Protein AF-A0A1Y1U9P1-F1 (afdb_monomer)

Foldseek 3Di:
DDDDDDDDDDDDPDDDDDPDDDDDDPPPPPPAAADDDPVLLVVVVVCCVVQPLVRDDLCVSCVVRRHDSVLSVVLSDPDPDHSVVVSVVVVVVD

Radius of gyration: 28.16 Å; Cα contacts (8 Å, |Δi|>4): 47; chains: 1; bounding box: 58×44×80 Å

Solvent-accessible surface area (backbone atoms only — not comparable to full-atom values): 6291 Å² total; per-residue (Å²): 136,85,92,87,79,90,79,88,78,89,78,81,92,70,81,90,72,80,77,88,82,77,83,81,75,79,69,79,75,78,85,81,68,44,81,89,46,72,68,58,54,50,54,53,48,52,50,34,70,76,60,31,81,88,70,53,58,53,60,62,54,14,60,74,66,51,33,43,46,67,58,49,48,57,30,59,44,89,72,73,101,25,58,49,52,54,52,56,48,52,67,70,78,107

Nearest PDB structures (foldseek):
  5nr5-assembly1_A  TM=4.897E-01  e=7.274E-01  Dictyostelium discoideum
  5nr6-assembly1_A  TM=5.052E-01  e=1.287E+00  Dictyostelium discoideum
  2x6o-assembly1_A-2  TM=5.037E-01  e=4.579E+00  Escherichia coli

Sequence (94 aa):
MPSVKRSASEDSLEPHTPPPSSPTHPTPAVKGEGEWTPEKKEAIAQEIILAGIKAIDTTAVAAKYDLTRTQLANALTPGRSNLRLKLIKAARDC

Mean predicted aligned error: 15.28 Å

Organism: NCBI:txid4999

pLDDT: mean 73.39, std 16.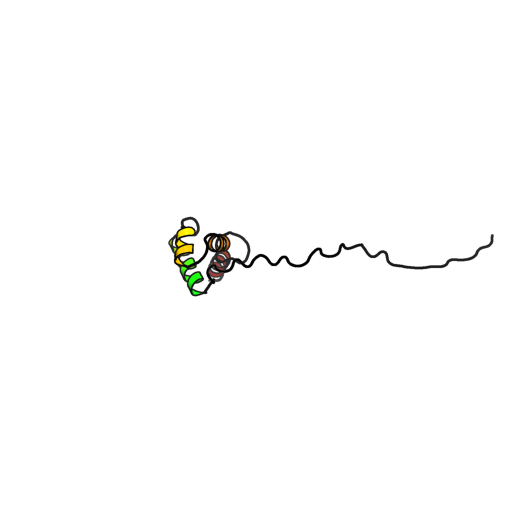78, range [39.16, 90.38]

Structure (mmCIF, N/CA/C/O backbone):
data_AF-A0A1Y1U9P1-F1
#
_entry.id   AF-A0A1Y1U9P1-F1
#
loop_
_atom_site.group_PDB
_atom_site.id
_atom_site.type_symbol
_atom_site.label_atom_id
_atom_site.label_alt_id
_atom_site.label_comp_id
_atom_site.label_asym_id
_atom_site.label_entity_id
_atom_site.label_seq_id
_atom_site.pdbx_PDB_ins_code
_atom_site.Cartn_x
_atom_site.Cartn_y
_atom_site.Cartn_z
_atom_site.occupancy
_atom_site.B_iso_or_equiv
_atom_site.auth_seq_id
_atom_site.auth_comp_id
_atom_site.auth_asym_id
_atom_site.auth_atom_id
_atom_site.pdbx_PDB_model_num
ATOM 1 N N . MET A 1 1 ? 43.763 29.799 66.762 1.00 49.44 1 MET A N 1
ATOM 2 C CA . MET A 1 1 ? 42.340 30.221 66.689 1.00 49.44 1 MET A CA 1
ATOM 3 C C . MET A 1 1 ? 42.292 31.716 66.972 1.00 49.44 1 MET A C 1
ATOM 5 O O . MET A 1 1 ? 43.075 32.100 67.835 1.00 49.44 1 MET A O 1
ATOM 9 N N . PRO A 1 2 ? 41.536 32.562 66.235 1.00 44.44 2 PRO A N 1
ATOM 10 C CA . PRO A 1 2 ? 40.126 32.436 65.793 1.00 44.44 2 PRO A CA 1
ATOM 11 C C . PRO A 1 2 ? 39.979 32.422 64.245 1.00 44.44 2 PRO A C 1
ATOM 13 O O . PRO A 1 2 ? 40.922 32.781 63.559 1.00 44.44 2 PRO A O 1
ATOM 16 N N . SER A 1 3 ? 38.969 31.841 63.580 1.00 46.00 3 SER A N 1
ATOM 17 C CA . SER A 1 3 ? 37.491 31.910 63.649 1.00 46.00 3 SER A CA 1
ATOM 18 C C . SER A 1 3 ? 36.897 33.183 63.023 1.00 46.00 3 SER A C 1
ATOM 20 O O . SER A 1 3 ? 37.127 34.250 63.580 1.00 46.00 3 SER A O 1
ATOM 22 N N . VAL A 1 4 ? 36.143 33.021 61.906 1.00 50.75 4 VAL A N 1
ATOM 23 C CA . VAL A 1 4 ? 35.180 33.927 61.193 1.00 50.75 4 VAL A CA 1
ATOM 24 C C . VAL A 1 4 ? 35.350 33.747 59.666 1.00 50.75 4 VAL A C 1
ATOM 26 O O . VAL A 1 4 ? 36.474 33.796 59.196 1.00 50.75 4 VAL A O 1
ATOM 29 N N . LYS A 1 5 ? 34.355 33.557 58.785 1.00 48.44 5 LYS A N 1
ATOM 30 C CA . LYS A 1 5 ? 32.895 33.334 58.815 1.00 48.44 5 LYS A CA 1
ATOM 31 C C . LYS A 1 5 ? 32.522 32.657 57.479 1.00 48.44 5 LYS A C 1
ATOM 33 O O . LYS A 1 5 ? 33.122 32.954 56.451 1.00 48.44 5 LYS A O 1
ATOM 38 N N . ARG A 1 6 ? 31.500 31.794 57.502 1.00 39.16 6 ARG A N 1
ATOM 39 C CA . ARG A 1 6 ? 30.754 31.341 56.313 1.00 39.16 6 ARG A CA 1
ATOM 40 C C . ARG A 1 6 ? 30.135 32.543 55.593 1.00 39.16 6 ARG A C 1
ATOM 42 O O . ARG A 1 6 ? 29.588 33.412 56.268 1.00 39.16 6 ARG A O 1
ATOM 49 N N . SER A 1 7 ? 30.096 32.502 54.265 1.00 55.00 7 SER A N 1
ATOM 50 C CA . SER A 1 7 ? 28.994 33.093 53.506 1.00 55.00 7 SER A CA 1
ATOM 51 C C . SER A 1 7 ? 28.599 32.136 52.389 1.00 55.00 7 SER A C 1
ATOM 53 O O . SER A 1 7 ? 29.435 31.710 51.596 1.00 55.00 7 SER A O 1
ATOM 55 N N . ALA A 1 8 ? 27.331 31.747 52.418 1.00 46.88 8 ALA A N 1
ATOM 56 C CA . ALA A 1 8 ? 26.666 30.965 51.398 1.00 46.88 8 ALA A CA 1
ATOM 57 C C . ALA A 1 8 ? 26.429 31.822 50.151 1.00 46.88 8 ALA A C 1
ATOM 59 O O . ALA A 1 8 ? 26.159 33.019 50.261 1.00 46.88 8 ALA A O 1
ATOM 60 N N . SER A 1 9 ? 26.468 31.194 48.983 1.00 47.66 9 SER A N 1
ATOM 61 C CA . SER A 1 9 ? 25.590 31.532 47.865 1.00 47.66 9 SER A CA 1
ATOM 62 C C . SER A 1 9 ? 25.349 30.237 47.102 1.00 47.66 9 SER A C 1
ATOM 64 O O . SER A 1 9 ? 26.247 29.687 46.469 1.00 47.66 9 SER A O 1
ATOM 66 N N . GLU A 1 10 ? 24.151 29.707 47.315 1.00 52.38 10 GLU A N 1
ATOM 67 C CA . GLU A 1 10 ? 23.454 28.828 46.390 1.00 52.38 10 GLU A CA 1
ATOM 68 C C . GLU A 1 10 ? 23.463 29.470 45.000 1.00 52.38 10 GLU A C 1
ATOM 70 O O . GLU A 1 10 ? 23.211 30.667 44.904 1.00 52.38 10 GLU A O 1
ATOM 75 N N . ASP A 1 11 ? 23.726 28.691 43.953 1.00 42.31 11 ASP A N 1
ATOM 76 C CA . ASP A 1 11 ? 22.947 28.802 42.719 1.00 42.31 11 ASP A CA 1
ATOM 77 C C . ASP A 1 11 ? 23.117 27.529 41.874 1.00 42.31 11 ASP A C 1
ATOM 79 O O . ASP A 1 11 ? 24.196 27.216 41.374 1.00 42.31 11 ASP A O 1
ATOM 83 N N . SER A 1 12 ? 22.034 26.756 41.825 1.00 42.22 12 SER A N 1
ATOM 84 C CA . SER A 1 12 ? 21.583 25.931 40.703 1.00 42.22 12 SER A CA 1
ATOM 85 C C . SER A 1 12 ? 22.620 25.219 39.822 1.00 42.22 12 SER A C 1
ATOM 87 O O . SER A 1 12 ? 23.050 25.704 38.779 1.00 42.22 12 SER A O 1
ATOM 89 N N . LEU A 1 13 ? 22.872 23.948 40.146 1.00 50.75 13 LEU A N 1
ATOM 90 C CA . LEU A 1 13 ? 23.221 22.940 39.141 1.00 50.75 13 LEU A CA 1
ATOM 91 C C . LEU A 1 13 ? 21.945 22.534 38.382 1.00 50.75 13 LEU A C 1
ATOM 93 O O . LEU A 1 13 ? 21.349 21.500 38.682 1.00 50.75 13 LEU A O 1
ATOM 97 N N . GLU A 1 14 ? 21.510 23.341 37.412 1.00 53.28 14 GLU A N 1
ATOM 98 C CA . GLU A 1 14 ? 20.531 22.884 36.420 1.00 53.28 14 GLU A CA 1
ATOM 99 C C . GLU A 1 14 ? 21.242 22.181 35.247 1.00 53.28 14 GLU A C 1
ATOM 101 O O . GLU A 1 14 ? 22.250 22.677 34.733 1.00 53.28 14 GLU A O 1
ATOM 106 N N . PRO A 1 15 ? 20.759 21.004 34.809 1.00 51.72 15 PRO A N 1
ATOM 107 C CA . PRO A 1 15 ? 21.374 20.239 33.735 1.00 51.72 15 PRO A CA 1
ATOM 108 C C . PRO A 1 15 ? 21.207 20.956 32.389 1.00 51.72 15 PRO A C 1
ATOM 110 O O . PRO A 1 15 ? 20.095 21.235 31.939 1.00 51.72 15 PRO A O 1
ATOM 113 N N . HIS A 1 16 ? 22.329 21.205 31.713 1.00 49.31 16 HIS A N 1
ATOM 114 C CA . HIS A 1 16 ? 22.371 21.743 30.355 1.00 49.31 16 HIS A CA 1
ATOM 115 C C . HIS A 1 16 ? 21.608 20.831 29.382 1.00 49.31 16 HIS A C 1
ATOM 117 O O . HIS A 1 16 ? 22.127 19.823 28.903 1.00 49.31 16 HIS A O 1
ATOM 123 N N . THR A 1 17 ? 20.370 21.205 29.068 1.00 57.72 17 THR A N 1
ATOM 124 C CA . THR A 1 17 ? 19.616 20.630 27.952 1.00 57.72 17 THR A CA 1
ATOM 125 C C . THR A 1 17 ? 19.970 21.440 26.700 1.00 57.72 17 THR A C 1
ATOM 127 O O . THR A 1 17 ? 19.862 22.668 26.745 1.00 57.72 17 THR A O 1
ATOM 130 N N . PRO A 1 18 ? 20.422 20.830 25.588 1.00 67.00 18 PRO A N 1
ATOM 131 C CA . PRO A 1 18 ? 20.645 21.581 24.359 1.00 67.00 18 PRO A CA 1
ATOM 132 C C . PRO A 1 18 ? 19.304 22.111 23.815 1.00 67.00 18 PRO A C 1
ATOM 134 O O . PRO A 1 18 ? 18.287 21.419 23.920 1.00 67.00 18 PRO A O 1
ATOM 137 N N . PRO A 1 19 ? 19.271 23.316 23.219 1.00 67.38 19 PRO A N 1
ATOM 138 C CA . PRO A 1 19 ? 18.058 23.853 22.612 1.00 67.38 19 PRO A CA 1
ATOM 139 C C . PRO A 1 19 ? 17.609 22.972 21.430 1.00 67.38 19 PRO A C 1
ATOM 141 O O . PRO A 1 19 ? 18.460 22.478 20.680 1.00 67.38 19 PRO A O 1
ATOM 144 N N . PRO A 1 20 ? 16.293 22.774 21.212 1.00 57.75 20 PRO A N 1
ATOM 145 C CA . PRO A 1 20 ? 15.809 22.073 20.031 1.00 57.75 20 PRO A CA 1
ATOM 146 C C . PRO A 1 20 ? 16.244 22.837 18.777 1.00 57.75 20 PRO A C 1
ATOM 148 O O . PRO A 1 20 ? 15.908 24.004 18.574 1.00 57.75 20 PRO A O 1
ATOM 151 N N . SER A 1 21 ? 17.042 22.163 17.954 1.00 53.16 21 SER A N 1
ATOM 152 C CA . SER A 1 21 ? 17.546 22.692 16.697 1.00 53.16 21 SER A CA 1
ATOM 153 C C . SER A 1 21 ? 16.437 22.783 15.650 1.00 53.16 21 SER A C 1
ATOM 155 O O . SER A 1 21 ? 15.816 21.786 15.290 1.00 53.16 21 SER A O 1
ATOM 157 N N . SER A 1 22 ? 16.328 23.992 15.113 1.00 58.88 22 SER A N 1
ATOM 158 C CA . SER A 1 22 ? 15.973 24.336 13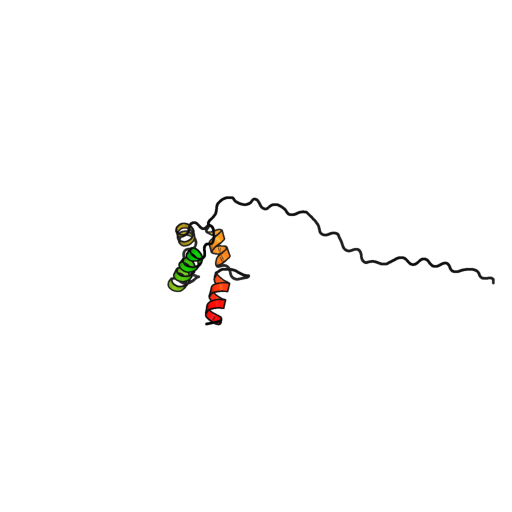.737 1.00 58.88 22 SER A CA 1
ATOM 159 C C . SER A 1 22 ? 14.492 24.488 13.354 1.00 58.88 22 SER A C 1
ATOM 161 O O . SER A 1 22 ? 13.663 23.618 13.618 1.00 58.88 22 SER A O 1
ATOM 163 N N . PRO A 1 23 ? 14.169 25.592 12.647 1.00 56.66 23 PRO A N 1
ATOM 164 C CA . PRO A 1 23 ? 12.863 25.821 12.059 1.00 56.66 23 PRO A CA 1
ATOM 165 C C . PRO A 1 23 ? 12.604 24.846 10.908 1.00 56.66 23 PRO A C 1
ATOM 167 O O . PRO A 1 23 ? 13.452 24.613 10.048 1.00 56.66 23 PRO A O 1
ATOM 170 N N . THR A 1 24 ? 11.389 24.308 10.925 1.00 51.94 24 THR A N 1
ATOM 171 C CA . THR A 1 24 ? 10.624 23.696 9.840 1.00 51.94 24 THR A CA 1
ATOM 172 C C . THR A 1 24 ? 11.184 24.003 8.452 1.00 51.94 24 THR A C 1
ATOM 174 O O . THR A 1 24 ? 10.972 25.090 7.919 1.00 51.94 24 THR A O 1
ATOM 177 N N . HIS A 1 25 ? 11.841 23.026 7.824 1.00 50.59 25 HIS A N 1
ATOM 178 C CA . HIS A 1 25 ? 11.964 23.035 6.371 1.00 50.59 25 HIS A CA 1
ATOM 179 C C . HIS A 1 25 ? 10.538 22.980 5.801 1.00 50.59 25 HIS A C 1
ATOM 181 O O . HIS A 1 25 ? 9.830 22.004 6.074 1.00 50.59 25 HIS A O 1
ATOM 187 N N . PRO A 1 26 ? 10.073 23.9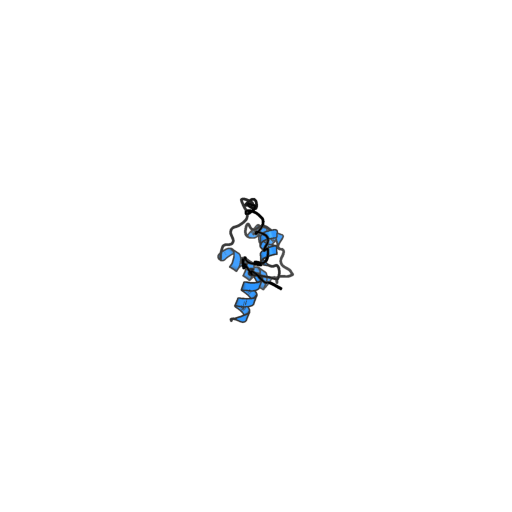66 5.012 1.00 50.12 26 PRO A N 1
ATOM 188 C CA . PRO A 1 26 ? 8.943 23.721 4.142 1.00 50.12 26 PRO A CA 1
ATOM 189 C C . PRO A 1 26 ? 9.431 22.698 3.119 1.00 50.12 26 PRO A C 1
ATOM 191 O O . PRO A 1 26 ? 10.143 23.029 2.172 1.00 50.12 26 PRO A O 1
ATOM 194 N N . THR A 1 27 ? 9.102 21.426 3.344 1.00 58.91 27 THR A N 1
ATOM 195 C CA . THR A 1 27 ? 9.149 20.418 2.285 1.00 58.91 27 THR A CA 1
ATOM 196 C C . THR A 1 27 ? 8.468 21.053 1.076 1.00 58.91 27 THR A C 1
ATOM 198 O O . THR A 1 27 ? 7.363 21.581 1.254 1.00 58.91 27 THR A O 1
ATOM 201 N N . PRO A 1 28 ? 9.091 21.089 -0.116 1.00 50.09 28 PRO A N 1
ATOM 202 C CA . PRO A 1 28 ? 8.410 21.599 -1.290 1.00 50.09 28 PRO A CA 1
ATOM 203 C C . PRO A 1 28 ? 7.122 20.795 -1.413 1.00 50.09 28 PRO A C 1
ATOM 205 O O . PRO A 1 28 ? 7.159 19.577 -1.587 1.00 50.09 28 PRO A O 1
ATOM 208 N N . ALA A 1 29 ? 5.984 21.464 -1.220 1.00 52.75 29 ALA A N 1
ATOM 209 C CA . ALA A 1 29 ? 4.694 20.894 -1.533 1.00 52.75 29 ALA A CA 1
ATOM 210 C C . ALA A 1 29 ? 4.759 20.607 -3.029 1.00 52.75 29 ALA A C 1
ATOM 212 O O . ALA A 1 29 ? 4.655 21.530 -3.840 1.00 52.75 29 ALA A O 1
ATOM 213 N N . VAL A 1 30 ? 5.051 19.351 -3.377 1.00 54.38 30 VAL A N 1
ATOM 214 C CA . VAL A 1 30 ? 4.939 18.842 -4.737 1.00 54.38 30 VAL A CA 1
ATOM 215 C C . VAL A 1 30 ? 3.485 19.087 -5.109 1.00 54.38 30 VAL A C 1
ATOM 217 O O . VAL A 1 30 ? 2.571 18.392 -4.669 1.00 54.38 30 VAL A O 1
ATOM 220 N N . LYS A 1 31 ? 3.264 20.202 -5.802 1.00 54.34 31 LYS A N 1
ATOM 221 C CA . LYS A 1 31 ? 1.969 20.589 -6.325 1.00 54.34 31 LYS A CA 1
ATOM 222 C C . LYS A 1 31 ? 1.620 19.568 -7.396 1.00 54.34 31 LYS A C 1
ATOM 224 O O . LYS A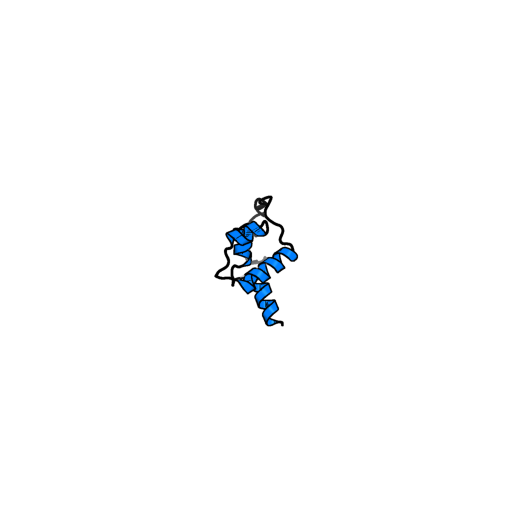 1 31 ? 2.192 19.605 -8.479 1.00 54.34 31 LYS A O 1
ATOM 229 N N . GLY A 1 32 ? 0.647 18.725 -7.071 1.00 59.16 32 GLY A N 1
ATOM 230 C CA . GLY A 1 32 ? -0.196 18.051 -8.049 1.00 59.16 32 GLY A CA 1
ATOM 231 C C . GLY A 1 32 ? -0.092 16.538 -8.041 1.00 59.16 32 GLY A C 1
ATOM 232 O O . GLY A 1 32 ? 0.417 15.990 -9.001 1.00 59.16 32 GLY A O 1
ATOM 233 N N . GLU A 1 33 ? -0.612 15.857 -7.016 1.00 60.66 33 GLU A N 1
ATOM 234 C CA . GLU A 1 33 ? -0.742 14.392 -7.048 1.00 60.66 33 GLU A CA 1
ATOM 235 C C . GLU A 1 33 ? -1.974 13.942 -6.240 1.00 60.66 33 GLU A C 1
ATOM 237 O O . GLU A 1 33 ? -2.012 14.141 -5.027 1.00 60.66 33 GLU A O 1
ATOM 242 N N . GLY A 1 34 ? -2.974 13.387 -6.940 1.00 68.06 34 GLY A N 1
ATOM 243 C CA . GLY A 1 34 ? -4.217 12.748 -6.475 1.00 68.06 34 GLY A CA 1
ATOM 244 C C . GLY A 1 34 ? -4.652 12.901 -5.020 1.00 68.06 34 GLY A C 1
ATOM 245 O O . GLY A 1 34 ? -4.131 12.230 -4.134 1.00 68.06 34 GLY A O 1
ATOM 246 N N . GLU A 1 35 ? -5.718 13.669 -4.783 1.00 83.38 35 GLU A N 1
ATOM 247 C CA . GLU A 1 35 ? -6.405 13.682 -3.487 1.00 83.38 35 GLU A CA 1
ATOM 248 C C . GLU A 1 35 ? -6.959 12.285 -3.139 1.00 83.38 35 GLU A C 1
ATOM 250 O O . GLU A 1 35 ? -7.576 11.605 -3.971 1.00 83.38 35 GLU A O 1
ATOM 255 N N . TRP A 1 36 ? -6.775 11.872 -1.883 1.00 84.50 36 TRP A N 1
ATOM 256 C CA . TRP A 1 36 ? -7.236 10.585 -1.363 1.00 84.50 36 TRP A CA 1
ATOM 257 C C . TRP A 1 36 ? -8.708 10.664 -0.931 1.00 84.50 36 TRP A C 1
ATOM 259 O O . TRP A 1 36 ? -9.026 10.730 0.264 1.00 84.50 36 TRP A O 1
ATOM 269 N N . THR A 1 37 ? -9.624 10.592 -1.895 1.00 88.56 37 THR A N 1
ATOM 270 C CA . THR A 1 37 ? -11.074 10.576 -1.631 1.00 88.56 37 THR A CA 1
ATOM 271 C C . THR A 1 37 ? -11.533 9.244 -1.009 1.00 88.56 37 THR A C 1
ATOM 273 O O . THR A 1 37 ? -10.847 8.224 -1.148 1.00 88.56 37 THR A O 1
ATOM 276 N N . PRO A 1 38 ? -12.662 9.216 -0.271 1.00 87.25 38 PRO A N 1
ATOM 277 C CA . PRO A 1 38 ? -13.212 7.971 0.273 1.00 87.25 38 PRO A CA 1
ATOM 278 C C . PRO A 1 38 ? -13.537 6.944 -0.822 1.00 87.25 38 PRO A C 1
ATOM 280 O O . PRO A 1 38 ? -13.168 5.784 -0.677 1.00 87.25 38 PRO A O 1
ATOM 283 N N . GLU A 1 39 ? -14.107 7.385 -1.943 1.00 88.00 39 GLU A N 1
ATOM 284 C CA . GLU A 1 39 ? -14.463 6.533 -3.087 1.00 88.00 39 GLU A CA 1
ATOM 285 C C . GLU A 1 39 ? -13.229 5.847 -3.694 1.00 88.00 39 GLU A C 1
ATOM 287 O O . GLU A 1 39 ? -13.238 4.644 -3.947 1.00 88.00 39 GLU A O 1
ATOM 292 N N . LYS A 1 40 ? -12.114 6.579 -3.853 1.00 89.00 40 LYS A N 1
ATOM 293 C CA . LYS A 1 40 ? -10.847 5.999 -4.330 1.00 89.00 40 LYS A CA 1
ATOM 294 C C . LYS A 1 40 ? -10.308 4.952 -3.359 1.00 89.00 40 LYS A C 1
ATOM 296 O O . LYS A 1 40 ? -9.825 3.909 -3.788 1.00 89.00 40 LYS A O 1
ATOM 301 N N . LYS A 1 41 ? -10.388 5.207 -2.048 1.00 88.44 41 LYS A N 1
ATOM 302 C CA . LYS A 1 41 ? -9.939 4.251 -1.018 1.00 88.44 41 LYS A CA 1
ATOM 303 C C . LYS A 1 41 ? -10.747 2.961 -1.064 1.00 88.44 41 LYS A C 1
ATOM 305 O O . LYS A 1 41 ? -10.156 1.895 -0.927 1.00 88.44 41 LYS A O 1
ATOM 310 N N . GLU A 1 42 ? -12.058 3.068 -1.252 1.00 90.12 42 GLU A N 1
ATOM 311 C CA . GLU A 1 42 ? -12.960 1.924 -1.382 1.00 90.12 42 GLU A CA 1
ATOM 312 C C . GLU A 1 42 ? -12.660 1.114 -2.645 1.00 90.12 42 GLU A C 1
ATOM 314 O O . GLU A 1 42 ? -12.401 -0.084 -2.551 1.00 90.12 42 GLU A O 1
ATOM 319 N N . ALA A 1 43 ? -12.590 1.767 -3.806 1.00 90.38 43 ALA A N 1
ATOM 320 C CA . ALA A 1 43 ? -12.3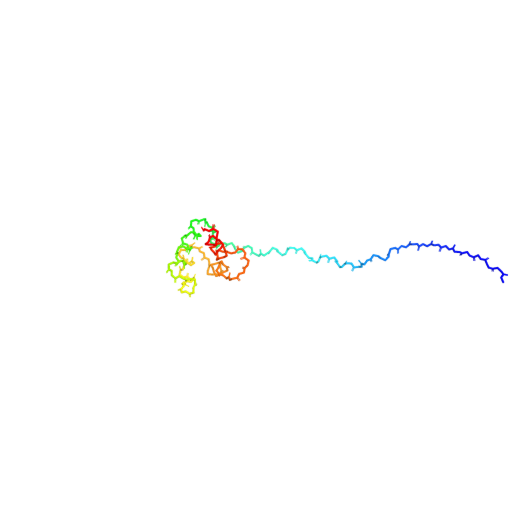07 1.095 -5.071 1.00 90.38 43 ALA A CA 1
ATOM 321 C C . ALA A 1 43 ? -10.941 0.385 -5.052 1.00 90.38 43 ALA A C 1
ATOM 323 O O . ALA A 1 43 ? -10.823 -0.783 -5.426 1.00 90.38 43 ALA A O 1
ATOM 324 N N . ILE A 1 44 ? -9.911 1.057 -4.527 1.00 90.31 44 ILE A N 1
ATOM 325 C CA . ILE A 1 44 ? -8.573 0.477 -4.361 1.00 90.31 44 ILE A CA 1
ATOM 326 C C . ILE A 1 44 ? -8.605 -0.684 -3.359 1.00 90.31 44 ILE A C 1
ATOM 328 O O . ILE A 1 44 ? -7.981 -1.713 -3.603 1.00 90.31 44 ILE A O 1
ATOM 332 N N . ALA A 1 45 ? -9.340 -0.564 -2.250 1.00 89.12 45 ALA A N 1
ATOM 333 C CA . ALA A 1 45 ? -9.505 -1.654 -1.292 1.00 89.12 45 ALA A CA 1
ATOM 334 C C . ALA A 1 45 ? -10.176 -2.884 -1.918 1.00 89.12 45 ALA A C 1
ATOM 336 O O . ALA A 1 45 ? -9.712 -4.001 -1.694 1.00 89.12 45 ALA A O 1
ATOM 337 N N . GLN A 1 46 ? -11.221 -2.693 -2.722 1.00 89.38 46 GLN A N 1
ATOM 338 C CA . GLN A 1 46 ? -11.911 -3.783 -3.406 1.00 89.38 46 GLN A CA 1
ATOM 339 C C . GLN A 1 46 ? -10.988 -4.489 -4.405 1.00 89.38 46 GLN A C 1
ATOM 341 O O . GLN A 1 46 ? -10.909 -5.718 -4.400 1.00 89.38 46 GLN A O 1
ATOM 346 N N . GLU A 1 47 ? -10.226 -3.737 -5.202 1.00 87.75 47 GLU A N 1
ATOM 347 C CA . GLU A 1 47 ? -9.231 -4.323 -6.109 1.00 87.75 47 GLU A CA 1
ATOM 348 C C . GLU A 1 47 ? -8.146 -5.094 -5.354 1.00 87.75 47 GLU A C 1
ATOM 350 O O . GLU A 1 47 ? -7.765 -6.191 -5.759 1.00 87.75 47 GLU A O 1
ATOM 355 N N . ILE A 1 48 ? -7.692 -4.572 -4.215 1.00 88.06 48 ILE A N 1
ATOM 356 C CA . ILE A 1 48 ? -6.731 -5.259 -3.351 1.00 88.06 48 ILE A CA 1
ATOM 357 C C . ILE A 1 48 ? -7.300 -6.564 -2.789 1.00 88.06 48 ILE A C 1
ATOM 359 O O . ILE A 1 48 ? -6.555 -7.534 -2.662 1.00 88.06 48 ILE A O 1
ATOM 363 N N . ILE A 1 49 ? -8.582 -6.602 -2.429 1.00 84.12 49 ILE A N 1
ATOM 364 C CA . ILE A 1 49 ? -9.232 -7.813 -1.914 1.00 84.12 49 ILE A CA 1
ATOM 365 C C . ILE A 1 49 ? -9.364 -8.863 -3.026 1.00 84.12 49 ILE A C 1
ATOM 367 O O . ILE A 1 49 ? -9.104 -10.037 -2.778 1.00 84.12 49 ILE A O 1
ATOM 371 N N . LEU A 1 50 ? -9.714 -8.445 -4.247 1.00 85.25 50 LEU A N 1
ATOM 372 C CA . LEU A 1 50 ? -9.906 -9.342 -5.391 1.00 85.25 50 LEU A CA 1
ATOM 373 C C . LEU A 1 50 ? -8.585 -9.872 -5.968 1.00 85.25 50 LEU A C 1
ATOM 375 O O . LEU A 1 50 ? -8.472 -11.062 -6.246 1.00 85.25 50 LEU A O 1
ATOM 379 N N . ALA A 1 51 ? -7.588 -9.003 -6.154 1.00 86.75 51 ALA A N 1
ATOM 380 C CA . ALA A 1 51 ? -6.299 -9.368 -6.747 1.00 86.75 51 ALA A CA 1
ATOM 381 C C . ALA A 1 51 ? -5.270 -9.836 -5.703 1.00 86.75 51 ALA A C 1
ATOM 383 O O . ALA A 1 51 ? -4.372 -10.618 -6.009 1.00 86.75 51 ALA A O 1
ATOM 384 N N . GLY A 1 52 ? -5.385 -9.364 -4.462 1.00 83.12 52 GLY A N 1
ATOM 385 C CA . GLY A 1 52 ? -4.399 -9.561 -3.404 1.00 83.12 52 GLY A CA 1
ATOM 386 C C . GLY A 1 52 ? -3.267 -8.525 -3.440 1.00 83.12 52 GLY A C 1
ATOM 387 O O . GLY A 1 52 ? -2.708 -8.197 -4.485 1.00 83.12 52 GLY A O 1
ATOM 388 N N . ILE A 1 53 ? -2.846 -8.058 -2.256 1.00 78.56 53 ILE A N 1
ATOM 389 C CA . ILE A 1 53 ? -1.824 -6.998 -2.076 1.00 78.56 53 ILE A CA 1
ATOM 390 C C . ILE A 1 53 ? -0.497 -7.296 -2.802 1.00 78.56 53 ILE A C 1
ATOM 392 O O . ILE A 1 53 ? 0.202 -6.372 -3.200 1.00 78.56 53 ILE A O 1
ATOM 396 N N . LYS A 1 54 ? -0.115 -8.572 -2.949 1.00 77.81 54 LYS A N 1
ATOM 397 C CA . LYS A 1 54 ? 1.169 -8.965 -3.560 1.00 77.81 54 LYS A CA 1
ATOM 398 C C . LYS A 1 54 ? 1.136 -9.047 -5.086 1.00 77.81 54 LYS A C 1
ATOM 400 O O . LYS A 1 54 ? 2.197 -8.971 -5.694 1.00 77.81 54 LYS A O 1
ATOM 405 N N . ALA A 1 55 ? -0.038 -9.248 -5.678 1.00 84.62 55 ALA A N 1
ATOM 406 C CA . ALA A 1 55 ? -0.188 -9.436 -7.120 1.00 84.62 55 ALA A CA 1
ATOM 407 C C . ALA A 1 55 ? -0.662 -8.163 -7.837 1.00 84.62 55 ALA A C 1
ATOM 409 O O . ALA A 1 55 ? -0.690 -8.126 -9.063 1.00 84.62 55 ALA A O 1
ATOM 410 N N . ILE A 1 56 ? -1.031 -7.121 -7.085 1.00 86.38 56 ILE A N 1
ATOM 411 C CA . ILE A 1 56 ? -1.547 -5.876 -7.647 1.00 86.38 56 ILE A CA 1
ATOM 412 C C . ILE A 1 56 ? -0.443 -5.067 -8.340 1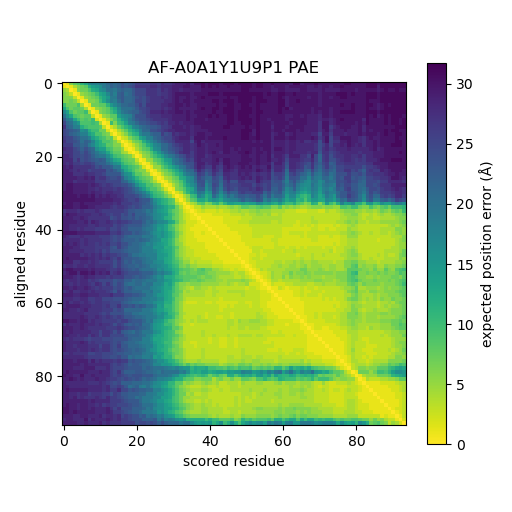.00 86.38 56 ILE A C 1
ATOM 414 O O . ILE A 1 56 ? 0.618 -4.798 -7.767 1.00 86.38 56 ILE A O 1
ATOM 418 N N . ASP A 1 57 ? -0.712 -4.619 -9.566 1.00 88.31 57 ASP A N 1
ATOM 419 C CA . ASP A 1 57 ? 0.167 -3.678 -10.254 1.00 88.31 57 ASP A CA 1
ATOM 420 C C . ASP A 1 57 ? -0.089 -2.256 -9.745 1.00 88.31 57 ASP A C 1
ATOM 422 O O . ASP A 1 57 ? -0.979 -1.534 -10.199 1.00 88.31 57 ASP A O 1
ATOM 426 N N . THR A 1 58 ? 0.734 -1.844 -8.782 1.00 85.75 58 THR A N 1
ATOM 427 C CA . THR A 1 58 ? 0.694 -0.492 -8.204 1.00 85.75 58 THR A CA 1
ATOM 428 C C . THR A 1 58 ? 0.812 0.633 -9.233 1.00 85.75 58 THR A C 1
ATOM 430 O O . THR A 1 58 ? 0.337 1.731 -8.965 1.00 85.75 58 THR A O 1
ATOM 433 N N . THR A 1 59 ? 1.420 0.405 -10.398 1.00 87.31 59 THR A N 1
ATOM 434 C CA . THR A 1 59 ? 1.556 1.442 -11.430 1.00 87.31 59 THR A CA 1
ATOM 435 C C . THR A 1 59 ? 0.237 1.632 -12.168 1.00 87.31 59 THR A C 1
ATOM 437 O O . THR A 1 59 ? -0.236 2.761 -12.298 1.00 87.31 59 THR A O 1
ATOM 440 N N . ALA A 1 60 ? -0.388 0.529 -12.590 1.00 88.62 60 ALA A N 1
ATOM 441 C CA . ALA A 1 60 ? -1.667 0.551 -13.296 1.00 88.62 60 ALA A CA 1
ATOM 442 C C . ALA A 1 60 ? -2.799 1.087 -12.407 1.00 88.62 60 ALA A C 1
ATOM 444 O O . ALA A 1 60 ? -3.592 1.924 -12.838 1.00 88.62 60 ALA A O 1
ATOM 445 N N . VAL A 1 61 ? -2.837 0.660 -11.143 1.00 88.69 61 VAL A N 1
ATOM 446 C CA . VAL A 1 61 ? -3.857 1.104 -10.183 1.00 88.69 61 VAL A CA 1
ATOM 447 C C . VAL A 1 61 ? -3.667 2.571 -9.815 1.00 88.69 61 VAL A C 1
ATOM 449 O O . VAL A 1 61 ? -4.640 3.317 -9.776 1.00 88.69 61 VAL A O 1
ATOM 452 N N . ALA A 1 62 ? -2.431 3.027 -9.597 1.00 88.00 62 ALA A N 1
ATOM 453 C CA . ALA A 1 62 ? -2.183 4.438 -9.316 1.00 88.00 62 ALA A CA 1
ATOM 454 C C . ALA A 1 62 ? -2.628 5.329 -10.491 1.00 88.00 62 ALA A C 1
ATOM 456 O O . ALA A 1 62 ? -3.360 6.293 -10.275 1.00 88.00 62 ALA A O 1
ATOM 457 N N . ALA A 1 63 ? -2.293 4.941 -11.727 1.00 87.88 63 ALA A N 1
ATOM 458 C CA . ALA A 1 63 ? -2.718 5.654 -12.931 1.00 87.88 63 ALA A CA 1
ATOM 459 C C . ALA A 1 63 ? -4.249 5.690 -13.096 1.00 87.88 63 ALA A C 1
ATOM 461 O O . ALA A 1 63 ? -4.797 6.717 -13.480 1.00 87.88 63 ALA A O 1
ATOM 462 N N . LYS A 1 64 ? -4.950 4.599 -12.761 1.00 88.75 64 LYS A N 1
ATOM 463 C CA . LYS A 1 64 ? -6.417 4.511 -12.848 1.00 88.75 64 LYS A CA 1
ATOM 464 C C . LYS A 1 64 ? -7.145 5.480 -11.909 1.00 88.75 64 LYS A C 1
ATOM 466 O O . LYS A 1 64 ? -8.256 5.898 -12.220 1.00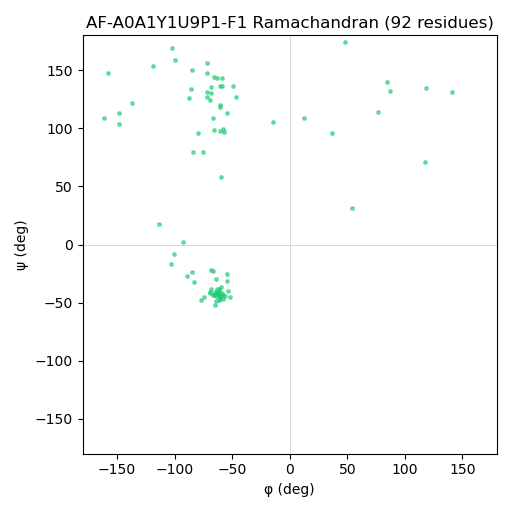 88.75 64 LYS A O 1
ATOM 471 N N . TYR A 1 65 ? -6.542 5.816 -10.769 1.00 88.38 65 TYR A N 1
ATOM 472 C CA . TYR A 1 65 ? -7.159 6.649 -9.730 1.00 88.38 65 TYR A CA 1
ATOM 473 C C . TYR A 1 65 ? -6.475 8.017 -9.554 1.00 88.38 65 TYR A C 1
ATOM 475 O O . TYR A 1 65 ? -6.675 8.674 -8.526 1.00 88.38 65 TYR A O 1
ATOM 483 N N . ASP A 1 66 ? -5.686 8.456 -10.540 1.00 88.25 66 ASP A N 1
ATOM 484 C CA . ASP A 1 66 ? -4.921 9.716 -10.532 1.00 88.25 66 ASP A CA 1
ATOM 485 C C . ASP A 1 66 ? -4.007 9.878 -9.309 1.00 88.25 66 ASP A C 1
ATOM 487 O O . ASP A 1 66 ? -3.792 10.983 -8.816 1.00 88.25 66 ASP A O 1
ATOM 491 N N . LEU A 1 67 ? -3.496 8.770 -8.781 1.00 87.25 67 LEU A N 1
ATOM 492 C CA . LEU A 1 67 ? -2.527 8.745 -7.692 1.00 87.25 67 LEU A CA 1
ATOM 493 C C . LEU A 1 67 ? -1.135 8.528 -8.267 1.00 87.25 67 LEU A C 1
ATOM 495 O O . LEU A 1 67 ? -0.965 7.949 -9.342 1.00 87.25 67 LEU A O 1
ATOM 499 N N . THR A 1 68 ? -0.109 8.903 -7.513 1.00 88.38 68 THR A N 1
ATOM 500 C CA . THR A 1 68 ? 1.239 8.467 -7.874 1.00 88.38 68 THR A CA 1
ATOM 501 C C . THR A 1 68 ? 1.555 7.093 -7.335 1.00 88.38 68 THR A C 1
ATOM 503 O O . THR A 1 68 ? 1.082 6.661 -6.280 1.00 88.38 68 THR A O 1
ATOM 506 N N . ARG A 1 69 ? 2.410 6.382 -8.074 1.00 88.19 69 ARG A N 1
ATOM 507 C CA . ARG A 1 69 ? 2.884 5.055 -7.678 1.00 88.19 69 ARG A CA 1
ATOM 508 C C . ARG A 1 69 ? 3.477 5.078 -6.269 1.00 88.19 69 ARG A C 1
ATOM 510 O O . ARG A 1 69 ? 3.222 4.166 -5.492 1.00 88.19 69 ARG A O 1
ATOM 517 N N . THR A 1 70 ? 4.221 6.130 -5.927 1.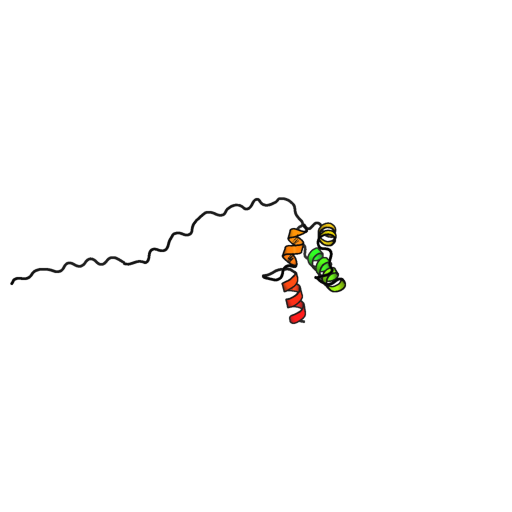00 87.19 70 THR A N 1
ATOM 518 C CA . THR A 1 70 ? 4.814 6.318 -4.597 1.00 87.19 70 THR A CA 1
ATOM 519 C C . THR A 1 70 ? 3.748 6.513 -3.520 1.00 87.19 70 THR A C 1
ATOM 521 O O . THR A 1 70 ? 3.841 5.893 -2.462 1.00 87.19 70 THR A O 1
ATOM 524 N N . GLN A 1 71 ? 2.706 7.313 -3.780 1.00 87.94 71 GLN A N 1
ATOM 525 C CA . GLN A 1 71 ? 1.581 7.482 -2.853 1.00 87.94 71 GLN A CA 1
ATOM 526 C C . GLN A 1 71 ? 0.858 6.156 -2.593 1.00 87.94 71 GLN A C 1
ATOM 528 O O . GLN A 1 71 ? 0.614 5.804 -1.437 1.00 87.94 71 GLN A O 1
ATOM 533 N N . LEU A 1 72 ? 0.553 5.398 -3.651 1.00 88.69 72 LEU A N 1
ATOM 534 C CA . LEU A 1 72 ? -0.109 4.103 -3.514 1.00 88.69 72 LEU A CA 1
ATOM 535 C C . LEU A 1 72 ? 0.796 3.079 -2.818 1.00 88.69 72 LEU A C 1
ATOM 537 O O . LEU A 1 72 ? 0.348 2.400 -1.900 1.00 88.69 72 LEU A O 1
ATOM 541 N N . ALA A 1 73 ? 2.079 3.005 -3.179 1.00 87.19 73 ALA A N 1
ATOM 542 C CA . ALA A 1 73 ? 3.040 2.128 -2.514 1.00 87.19 73 ALA A CA 1
ATOM 543 C C . ALA A 1 73 ? 3.132 2.437 -1.011 1.00 87.19 73 ALA A C 1
ATOM 545 O O . ALA A 1 73 ? 2.997 1.529 -0.193 1.00 87.19 73 ALA A O 1
ATOM 546 N N . ASN A 1 74 ? 3.244 3.714 -0.631 1.00 87.00 74 ASN A N 1
ATOM 547 C CA . ASN A 1 74 ? 3.247 4.139 0.771 1.00 87.00 74 ASN A CA 1
ATOM 548 C C . ASN A 1 74 ? 1.956 3.748 1.511 1.00 87.00 74 ASN A C 1
ATOM 550 O O . ASN A 1 74 ? 2.019 3.342 2.671 1.00 87.00 74 ASN A O 1
ATOM 554 N N . ALA A 1 75 ? 0.799 3.796 0.844 1.00 87.75 75 ALA A N 1
ATOM 555 C CA . ALA A 1 75 ? -0.477 3.367 1.419 1.00 87.75 75 ALA A CA 1
ATOM 556 C C . ALA A 1 75 ? -0.570 1.839 1.656 1.00 87.75 75 ALA A C 1
ATOM 558 O O . ALA A 1 75 ? -1.372 1.396 2.490 1.00 87.75 75 ALA A O 1
ATOM 559 N N . LEU A 1 76 ? 0.244 1.039 0.956 1.00 87.06 76 LEU A N 1
ATOM 560 C CA . LEU A 1 76 ? 0.282 -0.431 1.037 1.00 87.06 76 LEU A CA 1
ATOM 561 C C . LEU A 1 76 ? 1.465 -0.985 1.848 1.00 87.06 76 LEU A C 1
ATOM 563 O O . LEU A 1 76 ? 1.433 -2.145 2.284 1.00 87.06 76 LEU A O 1
ATOM 567 N N . THR A 1 77 ? 2.490 -0.169 2.091 1.00 86.44 77 THR A N 1
ATOM 568 C CA . THR A 1 77 ? 3.644 -0.522 2.923 1.00 86.44 77 THR A CA 1
ATOM 569 C C . THR A 1 77 ? 3.196 -0.887 4.347 1.00 86.44 77 THR A C 1
ATOM 571 O O . THR A 1 77 ? 2.330 -0.224 4.927 1.00 86.44 77 THR A O 1
ATOM 574 N N . PRO A 1 78 ? 3.745 -1.964 4.939 1.00 81.44 78 PRO A N 1
ATOM 575 C CA . PRO A 1 78 ? 3.466 -2.309 6.327 1.00 81.44 78 PRO A CA 1
ATOM 576 C C . PRO A 1 78 ? 4.073 -1.269 7.284 1.00 81.44 78 PRO A C 1
ATOM 578 O O . PRO A 1 78 ? 5.259 -0.969 7.201 1.00 81.44 78 PRO A O 1
ATOM 581 N N . GLY A 1 79 ? 3.274 -0.771 8.232 1.00 67.06 79 GLY A N 1
ATOM 582 C CA . GLY A 1 79 ? 3.729 0.136 9.295 1.00 67.06 79 GLY A CA 1
ATOM 583 C C . GLY A 1 79 ? 3.056 1.511 9.260 1.00 67.06 79 GLY A C 1
ATOM 584 O O . GLY A 1 79 ? 2.920 2.113 8.201 1.00 67.06 79 GLY A O 1
ATOM 585 N N . ARG A 1 80 ? 2.629 1.975 10.450 1.00 63.75 80 ARG A N 1
ATOM 586 C CA . ARG A 1 80 ? 1.793 3.168 10.734 1.00 63.75 80 ARG A CA 1
ATOM 587 C C . ARG A 1 80 ? 0.527 3.299 9.864 1.00 63.75 80 ARG A C 1
ATOM 589 O O . ARG A 1 80 ? 0.217 2.442 9.049 1.00 63.75 80 ARG A O 1
ATOM 596 N N . SER A 1 81 ? -0.296 4.294 10.194 1.00 67.50 81 SER A N 1
ATOM 597 C CA . SER A 1 81 ? -1.718 4.514 9.869 1.00 67.50 81 SER A CA 1
ATOM 598 C C . SER A 1 81 ? -2.086 4.611 8.371 1.00 67.50 81 SER A C 1
ATOM 600 O O . SER A 1 81 ? -2.680 5.594 7.931 1.00 67.50 81 SER A O 1
ATOM 602 N N . ASN A 1 82 ? -1.778 3.572 7.599 1.00 83.06 82 ASN A N 1
ATOM 603 C CA . ASN A 1 82 ? -1.955 3.484 6.150 1.00 83.06 82 ASN A CA 1
ATOM 604 C C . ASN A 1 82 ? -3.188 2.652 5.751 1.00 83.06 82 ASN A C 1
ATOM 606 O O . ASN A 1 82 ? -3.791 1.973 6.590 1.00 83.06 82 ASN A O 1
ATOM 610 N N . LEU A 1 83 ? -3.571 2.702 4.466 1.00 84.38 83 LEU A N 1
ATOM 611 C CA . LEU A 1 83 ? -4.757 2.022 3.914 1.00 84.38 83 LEU A CA 1
ATOM 612 C C . LEU A 1 83 ? -4.773 0.529 4.271 1.00 84.38 83 LEU A C 1
ATOM 614 O O . LEU A 1 83 ? -5.779 0.016 4.757 1.00 84.38 83 LEU A O 1
ATOM 618 N N . ARG A 1 84 ? -3.627 -0.145 4.131 1.00 84.62 84 ARG A N 1
ATOM 619 C CA . ARG A 1 84 ? -3.477 -1.559 4.496 1.00 84.62 84 ARG A CA 1
ATOM 620 C C . ARG A 1 84 ? -3.805 -1.843 5.964 1.00 84.62 84 ARG A C 1
ATOM 622 O O . ARG A 1 84 ? -4.474 -2.827 6.259 1.00 84.62 84 ARG A O 1
ATOM 629 N N . LEU A 1 85 ? -3.343 -1.003 6.891 1.00 85.88 85 LEU A N 1
ATOM 630 C CA . LEU A 1 85 ? -3.603 -1.194 8.320 1.00 85.88 85 LEU A CA 1
ATOM 631 C C . LEU A 1 85 ? -5.085 -0.969 8.641 1.00 85.88 85 LEU A C 1
ATOM 633 O O . LEU A 1 85 ? -5.652 -1.717 9.431 1.00 85.88 85 LEU A O 1
ATOM 637 N N . LYS A 1 86 ? -5.719 0.018 7.994 1.00 86.31 86 LYS A N 1
ATOM 638 C CA . LYS A 1 86 ? -7.162 0.275 8.129 1.00 86.31 86 LYS A CA 1
ATOM 639 C C . LYS A 1 86 ? -7.996 -0.917 7.660 1.00 86.31 86 LYS A C 1
ATOM 641 O O . LYS A 1 86 ? -8.917 -1.301 8.367 1.00 86.31 86 LYS A O 1
ATOM 646 N N . LEU A 1 87 ? -7.625 -1.529 6.533 1.00 84.94 87 LEU A N 1
ATOM 647 C CA . LEU A 1 87 ? -8.268 -2.743 6.019 1.00 84.94 87 LEU A CA 1
ATOM 648 C C . LEU A 1 87 ? -8.135 -3.921 6.989 1.00 84.94 87 LEU A C 1
ATOM 650 O O . LEU A 1 87 ? -9.127 -4.563 7.314 1.00 84.94 87 LEU A O 1
ATOM 654 N N . ILE A 1 88 ? -6.925 -4.167 7.502 1.00 86.44 88 ILE A N 1
ATOM 655 C CA . ILE A 1 88 ? -6.681 -5.244 8.476 1.00 86.44 88 ILE A CA 1
ATOM 656 C C . ILE A 1 88 ? -7.467 -5.005 9.770 1.00 86.44 88 ILE A C 1
ATOM 658 O O . ILE A 1 88 ? -8.026 -5.944 10.327 1.00 86.44 88 ILE A O 1
ATOM 662 N N . LYS A 1 89 ? -7.511 -3.759 10.257 1.00 87.88 89 LYS A N 1
ATOM 663 C CA . LYS A 1 89 ? -8.264 -3.410 11.464 1.00 87.88 89 LYS A CA 1
ATOM 664 C C . LYS A 1 89 ? -9.765 -3.623 11.262 1.00 87.88 89 LYS A C 1
ATOM 666 O O . LYS A 1 89 ? -10.375 -4.297 12.076 1.00 87.88 89 LYS A O 1
ATOM 671 N N . ALA A 1 90 ? -10.326 -3.120 10.162 1.00 86.00 90 ALA A N 1
ATOM 672 C CA . ALA A 1 90 ? -11.738 -3.311 9.841 1.00 86.00 90 ALA A CA 1
ATOM 673 C C . ALA A 1 90 ? -12.114 -4.799 9.786 1.00 86.00 90 ALA A C 1
ATOM 675 O O . ALA A 1 90 ? -13.098 -5.193 10.390 1.00 86.00 90 ALA A O 1
ATOM 676 N N . ALA A 1 91 ? -11.285 -5.637 9.157 1.00 84.50 91 ALA A N 1
ATOM 677 C CA . ALA A 1 91 ? -11.518 -7.081 9.104 1.00 84.50 91 ALA A CA 1
ATOM 678 C C . ALA A 1 91 ? -11.410 -7.790 10.468 1.00 84.50 91 ALA A C 1
ATOM 680 O O . ALA A 1 91 ? -11.939 -8.884 10.619 1.00 84.50 91 ALA A O 1
ATOM 681 N N . ARG A 1 92 ? -10.698 -7.210 11.444 1.00 87.12 92 ARG A N 1
ATOM 682 C CA . ARG A 1 92 ? -10.571 -7.759 12.804 1.00 87.12 92 ARG A CA 1
ATOM 683 C C . ARG A 1 92 ? -11.748 -7.385 13.705 1.00 87.12 92 ARG A C 1
ATOM 685 O O . ARG A 1 92 ? -12.048 -8.137 14.623 1.00 87.12 92 ARG A O 1
ATOM 692 N N . ASP A 1 93 ? -12.324 -6.206 13.488 1.00 81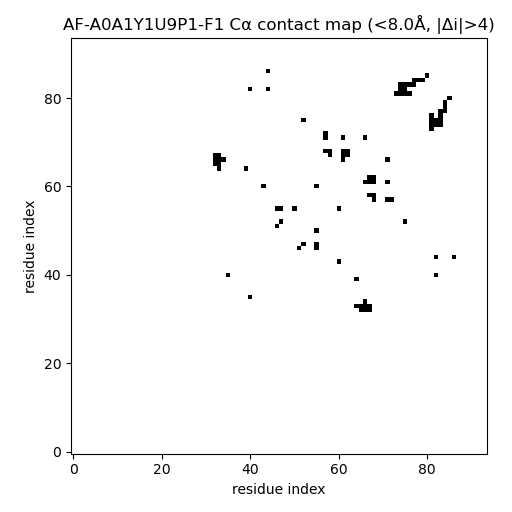.19 93 ASP A N 1
ATOM 693 C CA . ASP A 1 93 ? -13.424 -5.654 14.285 1.00 81.19 93 ASP A CA 1
ATOM 694 C C . ASP A 1 93 ? -14.822 -5.991 13.694 1.00 81.19 93 ASP A C 1
ATOM 696 O O . ASP A 1 93 ? -15.831 -5.545 14.240 1.00 81.19 93 ASP A O 1
ATOM 700 N N . CYS A 1 94 ? -14.884 -6.759 12.594 1.00 53.38 94 CYS A N 1
ATOM 701 C CA . CYS A 1 94 ? -16.097 -7.402 12.062 1.00 53.38 94 CYS A CA 1
ATOM 702 C C . CYS A 1 94 ? -16.337 -8.766 12.718 1.00 53.38 94 CYS A C 1
ATOM 704 O O . CYS A 1 94 ? -17.523 -9.075 12.966 1.00 53.38 94 CYS A O 1
#

Secondary structure (DSSP, 8-state):
----------------PPPPP---------S------HHHHHHHHHHHHHH-TTT--HHHHHHHTT--HHHHHHHHSSSSS-HHHHHHHHHH--